Protein AF-A0A0Q3VJ13-F1 (afdb_monomer_lite)

Secondary structure (DSSP, 8-state):
---TTPPP--HHHHHHHHHHHHHHHHHHHH-SHHHHHHHHHHHH-TT---GGGHHHHHHHHHHHHHHHHHHHHTTSSSS-HHHHHHHHHHHHHT-

pLDDT: mean 86.39, std 12.59, range [44.78, 98.0]

Sequence (95 aa):
MNYENVPRSTKYEEIAIKIGQLVDEKNQSYGDAFNKSDEFLKLLYPNGVKPDQYSDMLAIVRIFDKLMRIATNKGAFEENPWRDIAGYGVLKSEG

Radius of gyration: 19.09 Å; chains: 1; bounding box: 41×34×50 Å

Structure (mmCIF, N/CA/C/O backbone):
data_AF-A0A0Q3VJ13-F1
#
_entry.id   AF-A0A0Q3VJ13-F1
#
loop_
_atom_site.group_PDB
_atom_site.id
_atom_site.type_symbol
_atom_site.label_atom_id
_atom_site.label_alt_id
_atom_site.label_comp_id
_atom_site.label_asym_id
_atom_site.label_entity_id
_atom_site.label_seq_id
_atom_site.pdbx_PDB_ins_code
_atom_site.Cartn_x
_atom_site.Cartn_y
_atom_site.Cartn_z
_atom_site.occupancy
_atom_site.B_iso_or_equiv
_atom_site.auth_seq_id
_atom_site.auth_comp_id
_atom_site.auth_asym_id
_atom_site.auth_atom_id
_atom_site.pdbx_PDB_model_num
ATOM 1 N N . MET A 1 1 ? -21.740 -17.823 28.615 1.00 50.69 1 MET A N 1
ATOM 2 C CA . MET A 1 1 ? -20.735 -17.360 29.595 1.00 50.69 1 MET A CA 1
ATOM 3 C C . MET A 1 1 ? -21.333 -16.172 30.329 1.00 50.69 1 MET A C 1
ATOM 5 O O . MET A 1 1 ? -21.772 -15.247 29.660 1.00 50.69 1 MET A O 1
ATOM 9 N N . ASN A 1 2 ? -21.431 -16.239 31.661 1.00 44.78 2 ASN A N 1
ATOM 10 C CA . ASN A 1 2 ? -21.911 -15.136 32.499 1.00 44.78 2 ASN A CA 1
ATOM 11 C C . ASN A 1 2 ? -20.762 -14.146 32.723 1.00 44.78 2 ASN A C 1
ATOM 13 O O . ASN A 1 2 ? -19.733 -14.521 33.277 1.00 44.78 2 ASN A O 1
ATOM 17 N N . TYR A 1 3 ? -20.944 -12.899 32.288 1.00 54.56 3 TYR A N 1
ATOM 18 C CA . TYR A 1 3 ? -19.943 -11.824 32.341 1.00 54.56 3 TYR A CA 1
ATOM 19 C C . TYR A 1 3 ? -19.984 -11.006 33.645 1.00 54.56 3 TYR A C 1
ATOM 21 O O . TYR A 1 3 ? -19.451 -9.904 33.703 1.00 54.56 3 TYR A O 1
ATOM 29 N N . GLU A 1 4 ? -20.603 -11.519 34.708 1.00 55.19 4 GLU A N 1
ATOM 30 C CA . GLU A 1 4 ? -20.845 -10.739 35.933 1.00 55.19 4 GLU A CA 1
ATOM 31 C C . GLU A 1 4 ? -19.609 -10.547 36.832 1.00 55.19 4 GLU A C 1
ATOM 33 O O . GLU A 1 4 ? -19.699 -9.867 37.845 1.00 55.19 4 GLU A O 1
ATOM 38 N N . ASN A 1 5 ? -18.440 -11.088 36.470 1.00 57.31 5 ASN A N 1
ATOM 39 C CA . ASN A 1 5 ? -17.201 -10.940 37.248 1.00 57.31 5 ASN A CA 1
ATOM 40 C C . ASN A 1 5 ? -15.948 -10.780 36.368 1.00 57.31 5 ASN A C 1
ATOM 42 O O . ASN A 1 5 ? -14.899 -11.356 36.657 1.00 57.31 5 ASN A O 1
ATOM 46 N N . VAL A 1 6 ? -16.033 -10.018 35.272 1.00 58.91 6 VAL A N 1
ATOM 47 C CA . VAL A 1 6 ? -14.819 -9.636 34.531 1.00 58.91 6 VAL A CA 1
ATOM 48 C C . VAL A 1 6 ? -14.095 -8.537 35.324 1.00 58.91 6 VAL A C 1
ATOM 50 O O . VAL A 1 6 ? -14.717 -7.514 35.626 1.00 58.91 6 VAL A O 1
ATOM 53 N N . PRO A 1 7 ? -12.813 -8.714 35.697 1.00 62.44 7 PRO A N 1
ATOM 54 C CA . PRO A 1 7 ? -12.036 -7.680 36.372 1.00 62.44 7 PRO A CA 1
ATOM 55 C C . PRO A 1 7 ? -12.055 -6.375 35.572 1.00 62.44 7 PRO A C 1
ATOM 57 O O . PRO A 1 7 ? -12.120 -6.396 34.343 1.00 62.44 7 PRO A O 1
ATOM 60 N N . ARG A 1 8 ? -11.977 -5.229 36.264 1.00 63.59 8 ARG A N 1
ATOM 61 C CA . ARG A 1 8 ? -11.793 -3.921 35.618 1.00 63.59 8 ARG A CA 1
ATOM 62 C C . ARG A 1 8 ? -10.613 -4.038 34.654 1.00 63.59 8 ARG A C 1
ATOM 64 O O . ARG A 1 8 ? -9.507 -4.324 35.111 1.00 63.59 8 ARG A O 1
ATOM 71 N N . SER A 1 9 ? -10.899 -3.857 33.365 1.00 64.06 9 SER A N 1
ATOM 72 C CA . SER A 1 9 ? -9.946 -3.962 32.264 1.00 64.06 9 SER A CA 1
ATOM 73 C C . SER A 1 9 ? -8.588 -3.397 32.671 1.00 64.06 9 SER A C 1
ATOM 75 O O . SER A 1 9 ? -8.461 -2.233 33.048 1.00 64.06 9 SER A O 1
ATOM 77 N N . THR A 1 10 ? -7.562 -4.232 32.618 1.00 81.19 10 THR A N 1
ATOM 78 C CA . THR A 1 10 ? -6.184 -3.802 32.814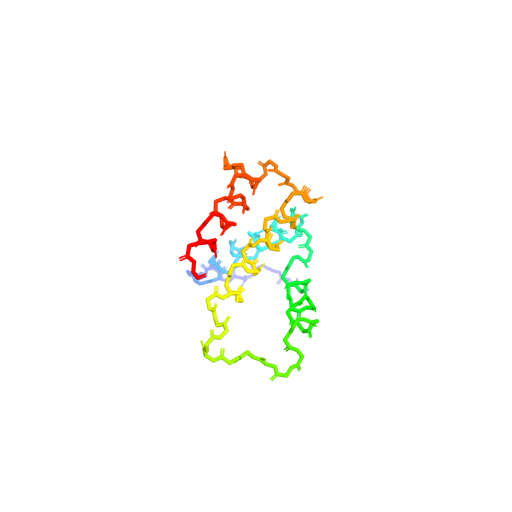 1.00 81.19 10 THR A CA 1
ATOM 79 C C . THR A 1 10 ? -5.794 -2.816 31.710 1.00 81.19 10 THR A C 1
ATOM 81 O O . THR A 1 10 ? -6.389 -2.785 30.629 1.00 81.19 10 THR A O 1
ATOM 84 N N . LYS A 1 11 ? -4.756 -2.008 31.953 1.00 87.06 11 LYS A N 1
ATOM 85 C CA . LYS A 1 11 ? -4.267 -0.999 30.995 1.00 87.06 11 LYS A CA 1
ATOM 86 C C . LYS A 1 11 ? -4.115 -1.549 29.567 1.00 87.06 11 LYS A C 1
ATOM 88 O O . LYS A 1 11 ? -4.403 -0.842 28.608 1.00 87.06 11 LYS A O 1
ATOM 93 N N . TYR A 1 12 ? -3.645 -2.788 29.420 1.00 91.19 12 TYR A N 1
ATOM 94 C CA . TYR A 1 12 ? -3.415 -3.398 28.109 1.00 91.19 12 TYR A CA 1
ATOM 95 C C . TYR A 1 12 ? -4.694 -3.910 27.439 1.00 91.19 12 TYR A C 1
ATOM 97 O O . TYR A 1 12 ? -4.808 -3.800 26.222 1.00 91.19 12 TYR A O 1
ATOM 105 N N . GLU A 1 13 ? -5.670 -4.402 28.200 1.00 90.56 13 GLU A N 1
ATOM 106 C CA . GLU A 1 13 ? -6.972 -4.827 27.664 1.00 90.56 13 GLU A CA 1
ATOM 107 C C . GLU A 1 13 ? -7.749 -3.632 27.090 1.00 90.56 13 GLU A C 1
ATOM 109 O O . GLU A 1 13 ? -8.298 -3.706 25.991 1.00 90.56 13 GLU A O 1
ATOM 114 N N . GLU A 1 14 ? -7.686 -2.481 27.761 1.00 91.00 14 GLU A N 1
ATOM 115 C CA . GLU A 1 14 ? -8.270 -1.222 27.282 1.00 91.00 14 GLU A CA 1
ATOM 116 C C . GLU A 1 14 ? -7.627 -0.752 25.969 1.00 91.00 14 GLU A C 1
ATOM 118 O O . GLU A 1 14 ? -8.308 -0.254 25.069 1.00 91.00 14 GLU A O 1
ATOM 123 N N . ILE A 1 15 ? -6.304 -0.907 25.851 1.00 92.31 15 ILE A N 1
ATOM 124 C CA . ILE A 1 15 ? -5.561 -0.597 24.624 1.00 92.31 15 ILE A CA 1
ATOM 125 C C . ILE A 1 15 ? -5.979 -1.551 23.500 1.00 92.31 15 ILE A C 1
ATOM 127 O O . ILE A 1 15 ? -6.233 -1.094 22.387 1.00 92.31 15 ILE A O 1
ATOM 131 N N . ALA A 1 16 ? -6.095 -2.851 23.782 1.00 94.06 16 ALA A N 1
ATOM 132 C CA . ALA A 1 16 ? -6.486 -3.848 22.792 1.00 94.06 16 ALA A CA 1
ATOM 133 C C . ALA A 1 16 ? -7.888 -3.580 22.221 1.00 94.06 16 ALA A C 1
ATOM 135 O O . ALA A 1 16 ? -8.063 -3.639 21.006 1.00 94.06 16 ALA A O 1
ATOM 136 N N . ILE A 1 17 ? -8.859 -3.206 23.065 1.00 94.44 17 ILE A N 1
ATOM 137 C CA . ILE A 1 17 ? -10.219 -2.846 22.623 1.00 94.44 17 ILE A CA 1
ATOM 138 C C . ILE A 1 17 ? -10.182 -1.654 21.661 1.00 94.44 17 ILE A C 1
ATOM 140 O O . ILE A 1 17 ? -10.760 -1.717 20.576 1.00 94.44 17 ILE A O 1
ATOM 144 N N . LYS A 1 18 ? -9.462 -0.586 22.025 1.00 93.81 18 LYS A N 1
ATOM 145 C CA . LYS A 1 18 ? -9.343 0.621 21.189 1.00 93.81 18 LYS A CA 1
ATOM 146 C C . LYS A 1 18 ? -8.663 0.329 19.852 1.00 93.81 18 LYS A C 1
ATOM 148 O O . LYS A 1 18 ? -9.080 0.854 18.824 1.00 93.81 18 LYS A O 1
ATOM 153 N N . ILE A 1 19 ? -7.623 -0.507 19.857 1.00 94.06 19 ILE A N 1
ATOM 154 C CA . ILE A 1 19 ? -6.941 -0.929 18.629 1.00 94.06 19 ILE A CA 1
ATOM 155 C C . ILE A 1 19 ? -7.885 -1.755 17.752 1.00 94.06 19 ILE A C 1
ATOM 157 O O . ILE A 1 19 ? -7.951 -1.494 16.555 1.00 94.06 19 ILE A O 1
ATOM 161 N N . GLY A 1 20 ? -8.630 -2.702 18.329 1.00 92.81 20 GLY A N 1
ATOM 162 C CA . GLY A 1 20 ? -9.593 -3.524 17.591 1.00 92.81 20 GLY A CA 1
ATOM 163 C C . GLY A 1 20 ? -10.646 -2.677 16.880 1.00 92.81 20 GLY A C 1
ATOM 164 O O . GLY A 1 20 ? -10.801 -2.788 15.668 1.00 92.81 20 GLY A O 1
ATOM 165 N N . GLN A 1 21 ? -11.271 -1.746 17.607 1.00 92.56 21 GLN A N 1
ATOM 166 C CA . GLN A 1 21 ? -12.257 -0.812 17.047 1.00 92.56 21 GLN A CA 1
ATOM 167 C C . GLN A 1 21 ? -11.681 0.007 15.883 1.00 92.56 21 GLN A C 1
ATOM 169 O O . GLN A 1 21 ? -12.292 0.103 14.821 1.00 92.56 21 GLN A O 1
ATOM 174 N N . LEU A 1 22 ? -10.468 0.541 16.048 1.00 88.00 22 LEU A N 1
ATOM 175 C CA . LEU A 1 22 ? -9.792 1.302 14.999 1.00 88.00 22 LEU A CA 1
ATOM 176 C C . LEU A 1 22 ? -9.487 0.453 13.754 1.00 88.00 22 LEU A C 1
ATOM 178 O O . LEU A 1 22 ? -9.553 0.952 12.631 1.00 88.00 22 LEU A O 1
ATOM 182 N N . VAL A 1 23 ? -9.089 -0.808 13.935 1.00 86.75 23 VAL A N 1
ATOM 183 C CA . VAL A 1 23 ? -8.792 -1.719 12.820 1.00 86.75 23 VAL A CA 1
ATOM 184 C C . VAL A 1 23 ? -10.070 -2.079 12.064 1.00 86.75 23 VAL A C 1
ATOM 186 O O . VAL A 1 23 ? -10.049 -2.066 10.833 1.00 86.75 23 VAL A O 1
ATOM 189 N N . ASP A 1 24 ? -11.181 -2.307 12.766 1.00 86.38 24 ASP A N 1
ATOM 190 C CA . ASP A 1 24 ? -12.482 -2.572 12.146 1.00 86.38 24 ASP A CA 1
ATOM 191 C C . ASP A 1 24 ? -12.949 -1.387 11.287 1.00 86.38 24 ASP A C 1
ATOM 193 O O . ASP A 1 24 ? -13.289 -1.567 10.115 1.00 86.38 24 ASP A O 1
ATOM 197 N N . GLU A 1 25 ? -12.887 -0.162 11.821 1.00 82.56 25 GLU A N 1
ATOM 198 C CA . GLU A 1 25 ? -13.237 1.063 11.084 1.00 82.56 25 GLU A CA 1
ATOM 199 C C . GLU A 1 25 ? -12.379 1.243 9.820 1.00 82.56 25 GLU A C 1
ATOM 201 O O . GLU A 1 25 ? -12.880 1.610 8.749 1.00 82.56 25 GLU A O 1
ATOM 206 N N . LYS A 1 26 ? -11.076 0.952 9.915 1.00 75.31 26 LYS A N 1
ATOM 207 C CA . LYS A 1 26 ? -10.151 1.034 8.776 1.00 75.31 26 LYS A CA 1
ATOM 208 C C . LYS A 1 26 ? -10.451 -0.027 7.724 1.00 75.31 26 LYS A C 1
ATOM 210 O O . LYS A 1 26 ? -10.548 0.317 6.548 1.00 75.31 26 LYS A O 1
ATOM 215 N N . ASN A 1 27 ? -10.634 -1.283 8.123 1.00 76.00 27 ASN A N 1
ATOM 216 C CA . ASN A 1 27 ? -10.958 -2.363 7.189 1.00 76.00 27 ASN A CA 1
ATOM 217 C C . ASN A 1 27 ? -12.278 -2.104 6.454 1.00 76.00 27 ASN A C 1
ATOM 219 O O . ASN A 1 27 ? -12.382 -2.389 5.263 1.00 76.00 27 ASN A O 1
ATOM 223 N N . GLN A 1 28 ? -13.269 -1.507 7.121 1.00 73.06 28 GLN A N 1
ATOM 224 C CA . GLN A 1 28 ? -14.509 -1.084 6.465 1.00 73.06 28 GLN A CA 1
ATOM 225 C C . GLN A 1 28 ? -14.279 0.062 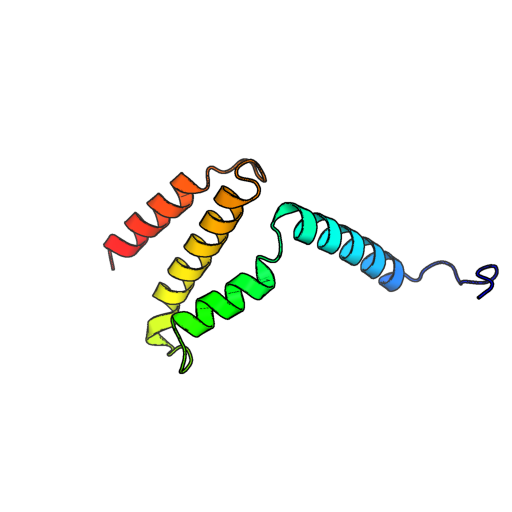5.464 1.00 73.06 28 GLN A C 1
ATOM 227 O O . GLN A 1 28 ? -14.840 0.045 4.371 1.00 73.06 28 GLN A O 1
ATOM 232 N N . SER A 1 29 ? -13.436 1.041 5.809 1.00 67.31 29 SER A N 1
ATOM 233 C CA . SER A 1 29 ? -13.214 2.255 5.003 1.00 67.31 29 SER A CA 1
ATOM 234 C C . SER A 1 29 ? -12.321 2.044 3.771 1.00 67.31 29 SER A C 1
ATOM 236 O O . SER A 1 29 ? -12.528 2.669 2.728 1.00 67.31 29 SER A O 1
ATOM 238 N N . TYR A 1 30 ? -11.304 1.189 3.883 1.00 62.91 30 TYR A N 1
ATOM 239 C CA . TYR A 1 30 ? -10.307 0.949 2.828 1.00 62.91 30 TYR A CA 1
ATOM 240 C C . TYR A 1 30 ? -10.517 -0.384 2.097 1.00 62.91 30 TYR A C 1
ATOM 242 O O . TYR A 1 30 ? -9.805 -0.695 1.138 1.00 62.91 30 TYR A O 1
ATOM 250 N N . GLY A 1 31 ? -11.499 -1.176 2.537 1.00 69.38 31 GLY A N 1
ATOM 251 C CA . GLY A 1 31 ? -11.605 -2.583 2.181 1.00 69.38 31 GLY A CA 1
ATOM 252 C C . GLY A 1 31 ? -10.375 -3.367 2.643 1.00 69.38 31 GLY A C 1
ATOM 253 O O . GLY A 1 31 ? -9.593 -2.920 3.481 1.00 69.38 31 GLY A O 1
ATOM 254 N N . ASP A 1 32 ? -10.166 -4.532 2.037 1.00 75.19 32 ASP A N 1
ATOM 255 C CA . ASP A 1 32 ? -9.015 -5.390 2.324 1.00 75.19 32 ASP A CA 1
ATOM 256 C C . ASP A 1 32 ? -7.722 -4.905 1.633 1.00 75.19 32 ASP A C 1
ATOM 258 O O . ASP A 1 32 ? -7.085 -5.619 0.860 1.00 75.19 32 ASP A O 1
ATOM 262 N N . ALA A 1 33 ? -7.361 -3.634 1.832 1.00 75.81 33 ALA A N 1
ATOM 263 C CA . ALA A 1 33 ? -6.146 -3.045 1.267 1.00 75.81 33 ALA A CA 1
ATOM 264 C C . ALA A 1 33 ? -4.875 -3.747 1.772 1.00 75.81 33 ALA A C 1
ATOM 266 O O . ALA A 1 33 ? -3.879 -3.814 1.048 1.00 75.81 33 ALA A O 1
ATOM 267 N N . PHE A 1 34 ? -4.929 -4.305 2.985 1.00 76.75 34 PHE A N 1
ATOM 268 C CA . PHE A 1 34 ? -3.829 -5.055 3.577 1.00 76.75 34 PHE A CA 1
ATOM 269 C C . PHE A 1 34 ? -3.531 -6.337 2.786 1.00 76.75 34 PHE A C 1
ATOM 271 O O . PHE A 1 34 ? -2.414 -6.477 2.288 1.00 76.75 34 PHE A O 1
ATOM 278 N N . ASN A 1 35 ? -4.514 -7.223 2.569 1.00 83.12 35 ASN A N 1
ATOM 279 C CA . ASN A 1 35 ? -4.262 -8.450 1.801 1.00 83.12 35 ASN A CA 1
ATOM 280 C C . ASN A 1 35 ? -4.074 -8.162 0.303 1.00 83.12 35 ASN A C 1
ATOM 282 O O . ASN A 1 35 ? -3.239 -8.789 -0.346 1.00 83.12 35 ASN A O 1
ATOM 286 N N . LYS A 1 36 ? -4.761 -7.156 -0.254 1.00 87.50 36 LYS A N 1
ATOM 287 C CA . LYS A 1 36 ? -4.562 -6.754 -1.660 1.00 87.50 36 LYS A CA 1
ATOM 288 C C . LYS A 1 36 ? -3.138 -6.277 -1.946 1.00 87.50 36 LYS A C 1
ATOM 290 O O . LYS A 1 36 ? -2.641 -6.484 -3.049 1.00 87.50 36 LYS A O 1
ATOM 295 N N . SER A 1 37 ? -2.477 -5.650 -0.972 1.00 88.31 37 SER A N 1
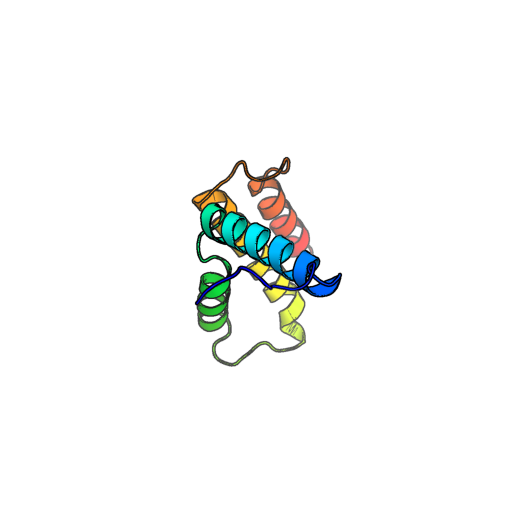ATOM 296 C CA . SER A 1 37 ? -1.079 -5.224 -1.114 1.00 88.31 37 SER A CA 1
ATOM 297 C C . SER A 1 37 ? -0.117 -6.413 -1.181 1.00 88.31 37 SER A C 1
ATOM 299 O O . SER A 1 37 ? 0.855 -6.361 -1.932 1.00 88.31 37 SER A O 1
ATOM 301 N N . ASP A 1 38 ? -0.400 -7.494 -0.447 1.00 90.81 38 ASP A N 1
ATOM 302 C CA . ASP A 1 38 ? 0.370 -8.743 -0.511 1.00 90.81 38 ASP A CA 1
ATOM 303 C C . ASP A 1 38 ? 0.239 -9.410 -1.891 1.00 90.81 38 ASP A C 1
ATOM 305 O O . ASP A 1 38 ? 1.245 -9.717 -2.533 1.00 90.81 38 ASP A O 1
ATOM 309 N N . GLU A 1 39 ? -0.985 -9.555 -2.408 1.00 94.44 39 GLU A N 1
ATOM 310 C CA . GLU A 1 39 ? -1.219 -10.096 -3.756 1.00 94.44 39 GLU A CA 1
ATOM 311 C C . GLU A 1 39 ? -0.561 -9.241 -4.849 1.00 94.44 39 GLU A C 1
ATOM 313 O O . GLU A 1 39 ? 0.073 -9.769 -5.767 1.00 94.44 39 GLU A O 1
ATOM 318 N N . PHE A 1 40 ? -0.652 -7.916 -4.725 1.00 95.19 40 PHE A N 1
ATOM 319 C CA . PHE A 1 40 ? -0.018 -6.975 -5.643 1.00 95.19 40 PHE A CA 1
ATOM 320 C C . PHE A 1 40 ? 1.513 -7.093 -5.634 1.00 95.19 40 PHE A C 1
ATOM 322 O O . PHE A 1 40 ? 2.138 -7.136 -6.694 1.00 95.19 40 PHE A O 1
ATOM 329 N N . LEU A 1 41 ? 2.136 -7.208 -4.458 1.00 95.69 41 LEU A N 1
ATOM 330 C CA . LEU A 1 41 ? 3.584 -7.391 -4.356 1.00 95.69 41 LEU A CA 1
ATOM 331 C C . LEU A 1 41 ? 4.041 -8.750 -4.890 1.00 95.69 41 LEU A C 1
ATOM 333 O O . LEU A 1 41 ? 5.069 -8.805 -5.561 1.00 95.69 41 LEU A O 1
ATOM 337 N N . LYS A 1 42 ? 3.276 -9.825 -4.669 1.00 96.00 42 LYS A N 1
ATOM 338 C CA . LYS A 1 42 ? 3.566 -11.149 -5.250 1.00 96.00 42 LYS A CA 1
ATOM 339 C C . LYS A 1 42 ? 3.526 -11.141 -6.776 1.00 96.00 42 LYS A C 1
ATOM 341 O O . LYS A 1 42 ? 4.307 -11.857 -7.397 1.00 96.00 42 LYS A O 1
ATOM 346 N N . LEU A 1 43 ? 2.659 -10.325 -7.379 1.00 96.94 43 LEU A N 1
ATOM 347 C CA . LEU A 1 43 ? 2.605 -10.154 -8.832 1.00 96.94 43 LEU A CA 1
ATOM 348 C C . LEU A 1 43 ? 3.880 -9.494 -9.381 1.00 96.94 43 LEU A C 1
ATOM 350 O O . LEU A 1 43 ? 4.387 -9.912 -10.420 1.00 96.94 43 LEU A O 1
ATOM 354 N N . LEU A 1 44 ? 4.395 -8.469 -8.697 1.00 97.44 44 LEU A N 1
ATOM 355 C CA . LEU A 1 44 ? 5.543 -7.686 -9.169 1.00 97.44 44 LEU A CA 1
ATOM 356 C C . LEU A 1 44 ? 6.899 -8.290 -8.784 1.00 97.44 44 LEU A C 1
ATOM 358 O O . LEU A 1 44 ? 7.861 -8.196 -9.545 1.00 97.44 44 LEU A O 1
ATOM 362 N N . TYR A 1 45 ? 6.975 -8.925 -7.616 1.00 97.25 45 TYR A N 1
ATOM 363 C CA . TYR A 1 45 ? 8.197 -9.472 -7.030 1.00 97.25 45 TYR A CA 1
ATOM 364 C C . TYR A 1 45 ? 8.021 -10.953 -6.649 1.00 97.25 45 TYR A C 1
ATOM 366 O O . TYR A 1 45 ? 8.213 -11.320 -5.486 1.00 97.25 45 TYR A O 1
ATOM 374 N N . PRO A 1 46 ? 7.693 -11.845 -7.605 1.00 97.06 46 PRO A N 1
ATOM 375 C CA . PRO A 1 46 ? 7.385 -13.250 -7.312 1.00 97.06 46 PRO A CA 1
ATOM 376 C C . PRO A 1 46 ? 8.561 -14.026 -6.702 1.00 97.06 46 PRO A C 1
ATOM 378 O O . PRO A 1 46 ? 8.360 -15.042 -6.046 1.00 97.06 46 PRO A O 1
ATOM 381 N N . ASN A 1 47 ? 9.789 -13.535 -6.892 1.00 97.69 47 ASN A N 1
ATOM 382 C CA . ASN A 1 47 ? 11.021 -14.143 -6.383 1.00 97.69 47 ASN A CA 1
ATOM 383 C C . ASN A 1 47 ? 11.661 -13.320 -5.250 1.00 97.69 47 ASN A C 1
ATOM 385 O O . ASN A 1 47 ? 12.854 -13.459 -4.978 1.00 97.69 47 ASN A O 1
ATOM 389 N N . GLY A 1 48 ? 10.881 -12.444 -4.611 1.00 95.56 48 GLY A N 1
ATOM 390 C CA . GLY A 1 48 ? 11.363 -11.514 -3.596 1.00 95.56 48 GLY A CA 1
ATOM 391 C C . GLY A 1 48 ? 11.990 -10.244 -4.176 1.00 95.56 48 GLY A C 1
ATOM 392 O O . GLY A 1 48 ? 12.066 -10.046 -5.390 1.00 95.56 48 GLY A O 1
ATOM 393 N N . VAL A 1 49 ? 12.417 -9.364 -3.270 1.00 97.38 49 VAL A N 1
ATOM 394 C CA . VAL A 1 49 ? 12.935 -8.025 -3.575 1.00 97.38 49 VAL A CA 1
ATOM 395 C C . VAL A 1 49 ? 14.423 -7.985 -3.254 1.00 97.38 49 VAL A C 1
ATOM 397 O O . VAL A 1 49 ? 14.837 -8.388 -2.166 1.00 97.38 49 VAL A O 1
ATOM 400 N N . LYS A 1 50 ? 15.238 -7.497 -4.191 1.00 98.00 50 LYS A N 1
ATOM 401 C CA . LYS A 1 50 ? 16.673 -7.287 -3.970 1.00 98.00 50 LYS A CA 1
ATOM 402 C C . LYS A 1 50 ? 16.943 -5.901 -3.367 1.00 98.00 50 LYS A C 1
ATOM 404 O O . LYS A 1 50 ? 16.158 -4.981 -3.605 1.00 98.00 50 LYS A O 1
ATOM 409 N N . PRO A 1 51 ? 18.052 -5.709 -2.625 1.00 98.00 51 PRO A N 1
ATOM 410 C CA . PRO A 1 51 ? 18.347 -4.431 -1.973 1.00 98.00 51 PRO A CA 1
ATOM 411 C C . PRO A 1 51 ? 18.352 -3.208 -2.901 1.00 98.00 51 PRO A C 1
ATOM 413 O O . PRO A 1 51 ? 17.881 -2.142 -2.514 1.00 98.00 51 PRO A O 1
ATOM 416 N N . ASP A 1 52 ? 18.834 -3.366 -4.132 1.00 97.44 52 ASP A N 1
ATOM 417 C CA . ASP A 1 52 ? 18.871 -2.328 -5.166 1.00 97.44 52 ASP A CA 1
ATOM 418 C C . ASP A 1 52 ? 17.476 -1.919 -5.671 1.00 97.44 52 ASP A C 1
ATOM 420 O O . ASP A 1 52 ? 17.302 -0.816 -6.180 1.00 97.44 52 ASP A O 1
ATOM 424 N N . GLN A 1 53 ? 16.455 -2.754 -5.464 1.00 96.69 53 GLN A N 1
ATOM 425 C CA . GLN A 1 53 ? 15.081 -2.507 -5.911 1.00 96.69 53 GLN A CA 1
ATOM 426 C C . GLN A 1 53 ? 14.216 -1.793 -4.862 1.00 96.69 53 GLN A C 1
ATOM 428 O O . GLN A 1 53 ? 13.098 -1.374 -5.175 1.00 96.69 53 GLN A O 1
ATOM 433 N N . TYR A 1 54 ? 14.688 -1.637 -3.618 1.00 96.19 54 TYR A N 1
ATOM 434 C CA . TYR A 1 54 ? 13.857 -1.109 -2.528 1.00 96.19 54 TYR A CA 1
ATOM 435 C C . TYR A 1 54 ? 13.343 0.306 -2.778 1.00 96.19 54 TYR A C 1
ATOM 437 O O . TYR A 1 54 ? 12.225 0.630 -2.377 1.00 96.19 54 TYR A O 1
ATOM 445 N N . SER A 1 55 ? 14.132 1.140 -3.458 1.00 94.06 55 SER A N 1
ATOM 446 C CA . SER A 1 55 ? 13.731 2.510 -3.770 1.00 94.06 55 SER A CA 1
ATOM 447 C C . SER A 1 55 ? 12.501 2.539 -4.682 1.00 94.06 55 SER A C 1
ATOM 449 O O . SER A 1 55 ? 11.590 3.340 -4.465 1.00 94.06 55 SER A O 1
ATOM 451 N N . ASP A 1 56 ? 12.448 1.678 -5.698 1.00 95.06 56 ASP A N 1
ATOM 452 C CA . ASP A 1 56 ? 11.327 1.632 -6.645 1.00 95.06 56 ASP A CA 1
ATOM 453 C C . ASP A 1 56 ? 10.143 0.865 -6.075 1.00 95.06 56 ASP A C 1
ATOM 455 O O . ASP A 1 56 ? 9.006 1.322 -6.194 1.00 95.06 56 ASP A O 1
ATOM 459 N N . MET A 1 57 ? 10.407 -0.224 -5.348 1.00 96.19 57 MET A N 1
ATOM 460 C CA . MET A 1 57 ? 9.380 -0.937 -4.591 1.00 96.19 57 MET A CA 1
ATOM 461 C C . MET A 1 57 ? 8.637 0.010 -3.639 1.00 96.19 57 MET A C 1
ATOM 463 O O . MET A 1 57 ? 7.408 -0.019 -3.584 1.00 96.19 57 MET A O 1
ATOM 467 N N . LEU A 1 58 ? 9.355 0.884 -2.921 1.00 95.12 58 LEU A N 1
ATOM 468 C CA . LEU A 1 58 ? 8.738 1.868 -2.033 1.00 95.12 58 LEU A CA 1
ATOM 469 C C . LEU A 1 58 ? 7.777 2.790 -2.796 1.00 95.12 58 LEU A C 1
ATOM 471 O O . LEU A 1 58 ? 6.647 2.984 -2.353 1.00 95.12 58 LEU A O 1
ATOM 475 N N . ALA A 1 59 ? 8.195 3.342 -3.938 1.00 95.44 59 ALA A N 1
ATOM 476 C CA . ALA A 1 59 ? 7.339 4.217 -4.741 1.00 95.44 59 ALA A CA 1
ATOM 477 C C . ALA A 1 59 ? 6.106 3.476 -5.282 1.00 95.44 59 ALA A C 1
ATOM 479 O O . ALA A 1 59 ? 4.994 3.995 -5.198 1.00 95.44 59 ALA A O 1
ATOM 480 N N . ILE A 1 60 ? 6.282 2.243 -5.759 1.00 96.12 60 ILE A N 1
ATOM 481 C CA . ILE A 1 60 ? 5.202 1.385 -6.258 1.00 96.12 60 ILE A CA 1
ATOM 482 C C . ILE A 1 60 ? 4.151 1.120 -5.172 1.00 96.12 60 ILE A C 1
ATOM 484 O O . ILE A 1 60 ? 2.962 1.338 -5.406 1.00 96.12 60 ILE A O 1
ATOM 488 N N . VAL A 1 61 ? 4.570 0.707 -3.971 1.00 95.06 61 VAL A N 1
ATOM 489 C CA . VAL A 1 61 ? 3.650 0.430 -2.853 1.00 95.06 61 VAL A CA 1
ATOM 490 C C . VAL A 1 61 ? 2.915 1.695 -2.419 1.00 95.06 61 VAL A C 1
ATOM 492 O O . VAL A 1 61 ? 1.709 1.660 -2.184 1.00 95.06 61 VAL A O 1
ATOM 495 N N . ARG A 1 62 ? 3.613 2.836 -2.363 1.00 94.19 62 ARG A N 1
ATOM 496 C CA . ARG A 1 62 ? 2.995 4.130 -2.043 1.00 94.19 62 ARG A CA 1
ATOM 497 C C . ARG A 1 62 ? 1.947 4.531 -3.077 1.00 94.19 62 ARG A C 1
ATOM 499 O O . ARG A 1 62 ? 0.876 4.982 -2.693 1.00 94.19 62 ARG A O 1
ATOM 506 N N . ILE A 1 63 ? 2.224 4.355 -4.369 1.00 95.56 63 ILE A N 1
ATOM 507 C CA . ILE A 1 63 ? 1.253 4.633 -5.435 1.00 95.56 63 ILE A CA 1
ATOM 508 C C . ILE A 1 63 ? 0.043 3.703 -5.308 1.00 95.56 63 ILE A C 1
ATOM 510 O O . ILE A 1 63 ? -1.090 4.177 -5.370 1.00 95.56 63 ILE A O 1
ATOM 514 N N . PHE A 1 64 ? 0.262 2.406 -5.083 1.00 94.44 64 PHE A N 1
ATOM 515 C CA . PHE A 1 64 ? -0.822 1.438 -4.917 1.00 94.44 64 PHE A CA 1
ATOM 516 C C . PHE A 1 64 ? -1.739 1.775 -3.732 1.00 94.44 64 PHE A C 1
ATOM 518 O O . PHE A 1 64 ? -2.958 1.782 -3.892 1.00 94.44 64 PHE A O 1
ATOM 525 N N . ASP A 1 65 ? -1.174 2.157 -2.584 1.00 90.25 65 ASP A N 1
ATOM 526 C CA . ASP A 1 65 ? -1.933 2.641 -1.421 1.00 90.25 65 ASP A CA 1
ATOM 527 C C . ASP A 1 65 ? -2.830 3.844 -1.777 1.00 90.25 65 ASP A C 1
ATOM 529 O O . ASP A 1 65 ? -4.026 3.863 -1.467 1.00 90.25 65 ASP A O 1
ATOM 533 N N . LYS A 1 66 ? -2.301 4.820 -2.531 1.00 91.50 66 LYS A N 1
ATOM 534 C CA . LYS A 1 66 ? -3.101 5.960 -3.011 1.00 91.50 66 LYS A CA 1
ATOM 535 C C . LYS A 1 66 ? -4.198 5.530 -3.987 1.00 91.50 66 LYS A C 1
ATOM 537 O O . LYS A 1 66 ? -5.303 6.063 -3.900 1.00 91.50 66 LYS A O 1
ATOM 542 N N . LEU A 1 67 ? -3.935 4.577 -4.886 1.00 93.12 67 LEU A N 1
ATOM 543 C CA . LEU A 1 67 ? -4.944 4.042 -5.811 1.00 93.12 67 LEU A CA 1
ATOM 544 C C . LEU A 1 67 ? -6.076 3.332 -5.062 1.00 93.12 67 LEU A C 1
ATOM 546 O O . LEU A 1 67 ? -7.245 3.567 -5.367 1.00 93.12 67 LEU A O 1
ATOM 550 N N . MET A 1 68 ? -5.744 2.537 -4.042 1.00 90.06 68 MET A N 1
ATOM 551 C CA . MET A 1 68 ? -6.724 1.912 -3.153 1.00 90.06 68 MET A CA 1
ATOM 552 C C . MET A 1 68 ? -7.588 2.969 -2.463 1.00 90.06 68 MET A C 1
ATOM 554 O O . MET A 1 68 ? -8.813 2.908 -2.558 1.00 90.06 68 MET A O 1
ATOM 558 N N . ARG A 1 69 ? -6.970 4.002 -1.873 1.00 86.94 69 ARG A N 1
ATOM 559 C CA . ARG A 1 69 ? -7.695 5.136 -1.280 1.00 86.94 69 ARG A CA 1
ATOM 560 C C . ARG A 1 69 ? -8.616 5.817 -2.291 1.00 86.94 69 ARG A C 1
ATOM 562 O O . ARG A 1 69 ? -9.767 6.078 -1.970 1.00 86.94 69 ARG A O 1
ATOM 569 N N . ILE A 1 70 ? -8.143 6.101 -3.504 1.00 91.50 70 ILE A N 1
ATOM 570 C CA . ILE A 1 70 ? -8.959 6.724 -4.559 1.00 91.50 70 ILE A CA 1
ATOM 571 C C . ILE A 1 70 ? -10.181 5.860 -4.896 1.00 91.50 70 ILE A C 1
ATOM 573 O O . ILE A 1 70 ? -11.265 6.412 -5.087 1.00 91.50 70 ILE A O 1
ATOM 577 N N . ALA A 1 71 ? -10.008 4.539 -4.962 1.00 89.88 71 ALA A N 1
ATOM 578 C CA . ALA A 1 71 ? -11.059 3.598 -5.330 1.00 89.88 71 ALA A CA 1
ATOM 579 C C . ALA A 1 71 ? -12.092 3.359 -4.216 1.00 89.88 71 ALA A C 1
ATOM 581 O O . ALA A 1 71 ? -13.248 3.085 -4.530 1.00 89.88 71 ALA A O 1
ATOM 582 N N . THR A 1 72 ? -11.705 3.452 -2.939 1.00 85.69 72 THR A N 1
ATOM 583 C CA . THR A 1 72 ? -12.611 3.162 -1.814 1.00 85.69 72 THR A CA 1
ATOM 584 C C . THR A 1 72 ? -13.144 4.415 -1.128 1.00 85.69 72 THR A C 1
ATOM 586 O O . THR A 1 72 ? -14.351 4.558 -0.954 1.00 85.69 72 THR A O 1
ATOM 589 N N . ASN A 1 73 ? -12.265 5.341 -0.747 1.00 83.56 73 ASN A N 1
ATOM 590 C CA . ASN A 1 73 ? -12.625 6.576 -0.064 1.00 83.56 73 ASN A CA 1
ATOM 591 C C . ASN A 1 73 ? -11.601 7.678 -0.361 1.00 83.56 73 ASN A C 1
ATOM 593 O O . ASN A 1 73 ? -10.723 7.996 0.446 1.00 83.56 73 ASN A O 1
ATOM 597 N N . LYS A 1 74 ? -11.741 8.300 -1.535 1.00 85.12 74 LYS A N 1
ATOM 598 C CA . LYS A 1 74 ? -10.856 9.380 -1.993 1.00 85.12 74 LYS A CA 1
ATOM 599 C C . LYS A 1 74 ? -10.763 10.542 -0.991 1.00 85.12 74 LYS A C 1
ATOM 601 O O . LYS A 1 74 ? -9.734 11.211 -0.949 1.00 85.12 74 LYS A O 1
ATOM 606 N N . GLY A 1 75 ? -11.829 10.782 -0.222 1.00 82.38 75 GLY A N 1
ATOM 607 C CA . GLY A 1 75 ? -11.939 11.866 0.757 1.00 82.38 75 GLY A CA 1
ATOM 608 C C . GLY A 1 75 ? -11.480 11.511 2.172 1.00 82.38 75 GLY A C 1
ATOM 609 O O . GLY A 1 75 ? -11.481 12.389 3.029 1.00 82.38 75 GLY A O 1
ATOM 610 N N . ALA A 1 76 ? -11.082 10.264 2.448 1.00 76.12 76 ALA A N 1
ATOM 611 C CA . ALA A 1 76 ? -10.414 9.940 3.707 1.00 76.12 76 ALA A CA 1
ATOM 612 C C . ALA A 1 76 ? -9.116 10.754 3.765 1.00 76.12 76 ALA A C 1
ATOM 614 O O . ALA A 1 76 ? -8.336 10.592 2.845 1.00 76.12 76 ALA A O 1
ATOM 615 N N . PHE A 1 77 ? -8.872 11.595 4.776 1.00 74.50 77 PHE A N 1
ATOM 616 C CA . PHE A 1 77 ? -7.746 12.558 4.888 1.00 74.50 77 PHE A CA 1
ATOM 617 C C . PHE A 1 77 ? -7.855 13.851 4.051 1.00 74.50 77 PHE A C 1
ATOM 619 O O . PHE A 1 77 ? -8.491 13.888 3.003 1.00 74.50 77 PHE A O 1
ATOM 626 N N . GLU A 1 78 ? -7.164 14.904 4.508 1.00 80.56 78 GLU A N 1
ATOM 627 C CA . GLU A 1 78 ? -7.170 16.253 3.906 1.00 80.56 78 GLU A CA 1
ATOM 628 C C . GLU A 1 78 ? -6.292 16.387 2.641 1.00 80.56 78 GLU A C 1
ATOM 630 O O . GLU A 1 78 ? -6.417 17.345 1.879 1.00 80.56 78 GLU A O 1
ATOM 635 N N . GLU A 1 79 ? -5.403 15.426 2.384 1.00 84.56 79 GLU A N 1
ATOM 636 C CA . GLU A 1 79 ? -4.450 15.464 1.265 1.00 84.56 79 GLU A CA 1
ATOM 637 C C . GLU A 1 79 ? -5.078 15.007 -0.062 1.00 84.56 79 GLU A C 1
ATOM 639 O O . GLU A 1 79 ? -5.945 14.135 -0.079 1.00 84.56 79 GLU A O 1
ATOM 644 N N . ASN A 1 80 ? -4.603 15.506 -1.210 1.00 92.38 80 ASN A N 1
ATOM 645 C CA . ASN A 1 80 ? -5.066 15.034 -2.521 1.00 92.38 80 ASN A CA 1
ATOM 646 C C . ASN A 1 80 ? -4.213 13.842 -3.010 1.00 92.38 80 ASN A C 1
ATOM 648 O O . ASN A 1 80 ? -3.071 14.060 -3.416 1.00 92.38 80 ASN A O 1
ATOM 652 N N . PRO A 1 81 ? -4.764 12.614 -3.094 1.00 94.06 81 PRO A N 1
ATOM 653 C CA . PRO A 1 81 ? -3.982 11.424 -3.441 1.00 94.06 81 PRO A CA 1
ATOM 654 C C . PRO A 1 81 ? -3.395 11.456 -4.861 1.00 94.06 81 PRO A C 1
ATOM 656 O O . PRO A 1 81 ? -2.366 10.835 -5.111 1.00 94.06 81 PRO A O 1
ATOM 659 N N . TRP A 1 82 ? -3.992 12.203 -5.797 1.00 96.69 82 TRP A N 1
ATOM 660 C CA . TRP A 1 82 ? -3.420 12.371 -7.138 1.00 96.69 82 TRP A CA 1
ATOM 661 C C . TRP A 1 82 ? -2.202 13.295 -7.146 1.00 96.69 82 TRP A C 1
ATOM 663 O O . TRP A 1 82 ? -1.294 13.087 -7.947 1.00 96.69 82 TRP A O 1
ATOM 673 N N . ARG A 1 83 ? -2.160 14.296 -6.253 1.00 96.19 83 ARG A N 1
ATOM 674 C CA . ARG A 1 83 ? -0.971 15.148 -6.095 1.00 96.19 83 ARG A CA 1
ATOM 675 C C . ARG A 1 83 ? 0.198 14.343 -5.542 1.00 96.19 83 ARG A C 1
ATOM 677 O O . ARG A 1 83 ? 1.309 14.515 -6.029 1.00 96.19 83 ARG A O 1
ATOM 684 N N . ASP A 1 84 ? -0.068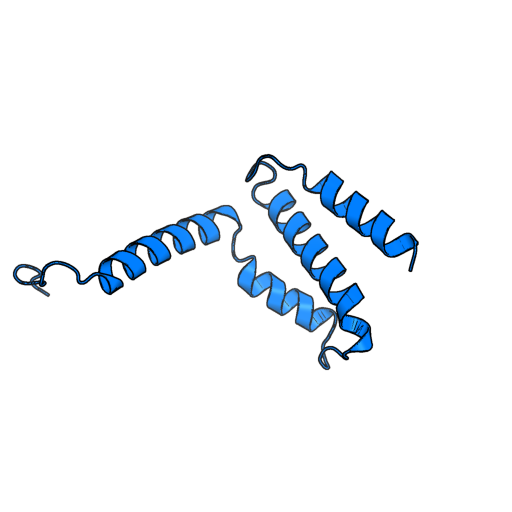 13.431 -4.610 1.00 95.00 84 ASP A N 1
ATOM 685 C CA . ASP A 1 84 ? 0.952 12.526 -4.073 1.00 95.00 84 ASP A CA 1
ATOM 686 C C . ASP A 1 84 ? 1.541 11.640 -5.179 1.00 95.00 84 ASP A C 1
ATOM 688 O O . ASP A 1 84 ? 2.756 11.598 -5.351 1.00 95.00 84 ASP A O 1
ATOM 692 N N . ILE A 1 85 ? 0.684 10.989 -5.981 1.00 97.06 85 ILE A N 1
ATOM 693 C CA . ILE A 1 85 ? 1.115 10.144 -7.110 1.00 97.06 85 ILE A CA 1
ATOM 694 C C . ILE A 1 85 ? 1.960 10.947 -8.108 1.00 97.06 85 ILE A C 1
ATOM 696 O O . ILE A 1 85 ? 3.022 10.485 -8.523 1.00 97.06 85 ILE A O 1
ATOM 700 N N . ALA A 1 86 ? 1.521 12.156 -8.472 1.00 97.06 86 ALA A N 1
ATOM 701 C CA . ALA A 1 86 ? 2.280 13.025 -9.368 1.00 97.06 86 ALA A CA 1
ATOM 702 C C . ALA A 1 86 ? 3.645 13.409 -8.770 1.00 97.06 86 ALA A C 1
ATOM 704 O O . ALA A 1 86 ? 4.659 13.337 -9.461 1.00 97.06 86 ALA A O 1
ATOM 705 N N . GLY A 1 87 ? 3.683 13.758 -7.480 1.00 95.38 87 GLY A N 1
ATOM 706 C CA . GLY A 1 87 ? 4.917 14.073 -6.762 1.00 95.38 87 GLY A CA 1
ATOM 707 C C . GLY A 1 87 ? 5.900 12.902 -6.731 1.00 95.38 87 GLY A C 1
ATOM 708 O O . GLY A 1 87 ? 7.089 13.104 -6.960 1.00 95.38 87 GLY A O 1
ATOM 709 N N . TYR A 1 88 ? 5.416 11.672 -6.530 1.00 95.25 88 TYR A N 1
ATOM 710 C CA . TYR A 1 88 ? 6.258 10.474 -6.607 1.00 95.25 88 TYR A CA 1
ATOM 711 C C . TYR A 1 88 ? 6.821 10.252 -8.012 1.00 95.25 88 TYR A C 1
ATOM 713 O O . TYR A 1 88 ? 7.992 9.906 -8.142 1.00 95.25 88 TYR A O 1
ATOM 721 N N . GLY A 1 89 ? 6.019 10.491 -9.054 1.00 94.62 89 GLY A N 1
ATOM 722 C CA . GLY A 1 89 ? 6.480 10.427 -10.441 1.00 94.62 89 GLY A CA 1
ATOM 723 C C . GLY A 1 89 ? 7.600 11.427 -10.737 1.00 94.62 89 GLY A C 1
ATOM 724 O O . GLY A 1 89 ? 8.616 11.044 -11.308 1.00 94.62 89 GLY A O 1
ATOM 725 N N . VAL A 1 90 ? 7.456 12.681 -10.288 1.00 95.38 90 VAL A N 1
ATOM 726 C CA . VAL A 1 90 ? 8.507 13.707 -10.424 1.00 95.38 90 VAL A CA 1
ATOM 727 C C . VAL A 1 90 ? 9.769 13.295 -9.668 1.00 95.38 90 VAL A C 1
ATOM 729 O O . VAL A 1 90 ? 10.843 13.261 -10.261 1.00 95.38 90 VAL A O 1
ATOM 732 N N . LEU A 1 91 ? 9.638 12.895 -8.398 1.00 93.56 91 LEU A N 1
ATOM 733 C CA . LEU A 1 91 ? 10.769 12.471 -7.567 1.00 93.56 91 LEU A CA 1
ATOM 734 C C . LEU A 1 91 ? 11.547 11.303 -8.194 1.00 93.56 91 LEU A C 1
ATOM 736 O O . LEU A 1 91 ? 12.762 11.221 -8.052 1.00 93.56 91 LEU A O 1
ATOM 740 N N . LYS A 1 92 ? 10.850 10.394 -8.885 1.00 92.44 92 LYS A N 1
ATOM 741 C CA . LYS A 1 92 ? 11.458 9.253 -9.580 1.00 92.44 92 LYS A CA 1
ATOM 742 C C . LYS A 1 92 ? 11.969 9.559 -10.982 1.00 92.44 92 LYS A C 1
ATOM 744 O O . LYS A 1 92 ? 12.712 8.750 -11.517 1.00 92.44 92 L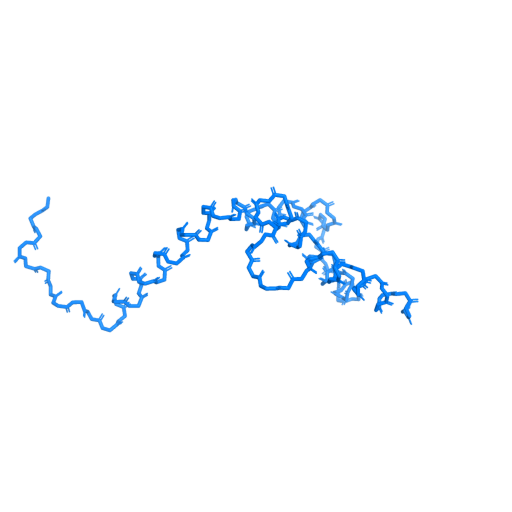YS A O 1
ATOM 749 N N . SER A 1 93 ? 11.608 10.700 -11.564 1.00 89.94 93 SER A N 1
ATOM 750 C CA . SER A 1 93 ? 12.106 11.111 -12.882 1.00 89.94 93 SER A CA 1
ATOM 751 C C . SER A 1 93 ? 13.521 11.697 -12.853 1.00 89.94 93 SER A C 1
ATOM 753 O O . SER A 1 93 ? 14.146 11.824 -13.900 1.00 89.94 93 SER A O 1
ATOM 755 N N . GLU A 1 94 ? 14.022 12.043 -11.664 1.00 81.94 94 GLU A N 1
ATOM 756 C CA . GLU A 1 94 ? 15.374 12.577 -11.450 1.00 81.94 94 GLU A CA 1
ATOM 757 C C . GLU A 1 94 ? 16.425 11.483 -11.162 1.00 81.94 94 GLU A C 1
ATOM 759 O O . GLU A 1 94 ? 17.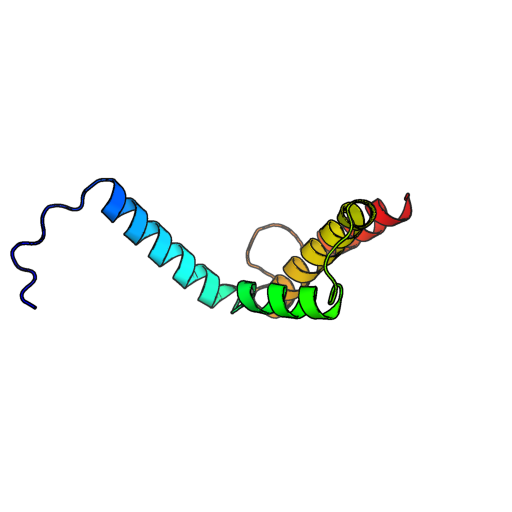588 11.810 -10.922 1.00 81.94 94 GLU A O 1
ATOM 764 N N . GLY A 1 95 ? 16.017 10.205 -11.146 1.00 64.31 95 GLY A N 1
ATOM 765 C CA . GLY A 1 95 ? 16.836 9.047 -10.759 1.00 64.31 95 GLY A CA 1
ATOM 766 C C . GLY A 1 95 ? 17.350 8.208 -11.919 1.00 64.31 95 GLY A C 1
ATOM 767 O O . GLY A 1 95 ? 16.635 8.097 -12.939 1.00 64.31 95 GLY A O 1
#

Foldseek 3Di:
DDPPDDPDQDPVSVVVVVVVVVVVVVCQQLPPLVVVLVVVCCVVCVPDDDPVCVLVVVLVSLLSSLVSCVVRPCPPDPDHSVVVNVVSVVVVVVD

Organism: NCBI:txid1637975